Protein AF-A0A2E6Z174-F1 (afdb_monomer)

Structu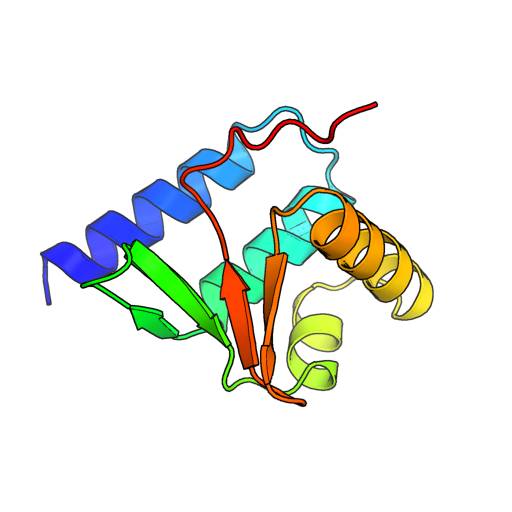re (mmCIF, N/CA/C/O backbone):
data_AF-A0A2E6Z174-F1
#
_entry.id   AF-A0A2E6Z174-F1
#
loop_
_atom_site.group_PDB
_atom_site.id
_atom_site.type_symbol
_atom_site.label_atom_id
_atom_site.label_alt_id
_atom_site.label_comp_id
_atom_site.label_asym_id
_atom_site.label_entity_id
_atom_site.label_seq_id
_atom_site.pdbx_PDB_ins_code
_atom_site.Cartn_x
_atom_site.Cartn_y
_atom_site.Cartn_z
_atom_site.occupancy
_atom_site.B_iso_or_equiv
_atom_site.auth_seq_id
_atom_site.auth_comp_id
_atom_site.auth_asym_id
_atom_site.auth_atom_id
_atom_site.pdbx_PDB_model_num
ATOM 1 N N . MET A 1 1 ? 21.031 0.050 -11.138 1.00 48.97 1 MET A N 1
ATOM 2 C CA . MET A 1 1 ? 20.663 1.031 -10.086 1.00 48.97 1 MET A CA 1
ATOM 3 C C . MET A 1 1 ? 20.058 2.332 -10.623 1.00 48.97 1 MET A C 1
ATOM 5 O O . MET A 1 1 ? 19.047 2.738 -10.071 1.00 48.97 1 MET A O 1
ATOM 9 N N . LYS A 1 2 ? 20.586 2.975 -11.686 1.00 51.62 2 LYS A N 1
ATOM 10 C CA . LYS A 1 2 ? 20.034 4.257 -12.199 1.00 51.62 2 LYS A CA 1
ATOM 11 C C . LYS A 1 2 ? 18.539 4.207 -12.581 1.00 51.62 2 LYS A C 1
ATOM 13 O O . LYS A 1 2 ? 17.826 5.163 -12.307 1.00 51.62 2 LYS A O 1
ATOM 18 N N . ASN A 1 3 ? 18.055 3.083 -13.117 1.00 60.47 3 ASN A N 1
ATOM 19 C CA . ASN A 1 3 ? 16.653 2.952 -13.545 1.00 60.47 3 ASN A CA 1
ATOM 20 C C . ASN A 1 3 ? 15.672 2.806 -12.369 1.00 60.47 3 ASN A C 1
ATOM 22 O O . ASN A 1 3 ? 14.595 3.380 -12.400 1.00 60.47 3 ASN A O 1
ATOM 26 N N . GLN A 1 4 ? 16.071 2.127 -11.289 1.00 61.28 4 GLN A N 1
ATOM 27 C CA . GLN A 1 4 ? 15.191 1.849 -10.147 1.00 61.28 4 GLN A CA 1
ATOM 28 C C . GLN A 1 4 ? 14.822 3.117 -9.362 1.00 61.28 4 GLN A C 1
ATOM 30 O O . GLN A 1 4 ? 13.673 3.297 -8.973 1.00 61.28 4 GLN A O 1
ATOM 35 N N . VAL A 1 5 ? 15.789 4.018 -9.152 1.00 62.94 5 VAL A N 1
ATOM 36 C CA . VAL A 1 5 ? 15.543 5.312 -8.489 1.00 62.94 5 VAL A CA 1
ATOM 37 C C . VAL A 1 5 ? 14.629 6.189 -9.349 1.00 62.94 5 VAL A C 1
ATOM 39 O O . VAL A 1 5 ? 13.719 6.838 -8.836 1.00 62.94 5 VAL A O 1
ATOM 42 N N . TRP A 1 6 ? 14.844 6.174 -10.666 1.00 62.25 6 TRP A N 1
ATOM 43 C CA . TRP A 1 6 ? 14.074 6.970 -11.615 1.00 62.25 6 TRP A CA 1
ATOM 44 C C . TRP A 1 6 ? 12.628 6.474 -11.757 1.00 62.25 6 TRP A C 1
ATOM 46 O O . TRP A 1 6 ? 11.706 7.289 -11.730 1.00 62.25 6 TRP A O 1
ATOM 56 N N . ASP A 1 7 ? 12.407 5.160 -11.833 1.00 67.00 7 ASP A N 1
ATOM 57 C CA . ASP A 1 7 ? 11.066 4.565 -11.889 1.00 67.00 7 ASP A CA 1
ATOM 58 C C . ASP A 1 7 ? 10.282 4.785 -10.583 1.00 67.00 7 ASP A C 1
ATOM 60 O O . ASP A 1 7 ? 9.116 5.187 -10.623 1.00 67.00 7 ASP A O 1
ATOM 64 N N . SER A 1 8 ? 10.931 4.632 -9.421 1.00 67.06 8 SER A N 1
ATOM 65 C CA . SER A 1 8 ? 10.305 4.942 -8.128 1.00 67.06 8 SER A CA 1
ATOM 66 C C . SER A 1 8 ? 9.894 6.412 -8.020 1.00 67.06 8 SER A C 1
ATOM 68 O O . SER A 1 8 ? 8.787 6.720 -7.575 1.00 67.06 8 SER A O 1
ATOM 70 N N . TYR A 1 9 ? 10.743 7.334 -8.487 1.00 73.06 9 TYR A N 1
ATOM 71 C CA . TYR A 1 9 ? 10.407 8.757 -8.548 1.00 73.06 9 TYR A CA 1
ATOM 72 C C . TYR A 1 9 ? 9.189 9.023 -9.445 1.00 73.06 9 TYR A C 1
ATOM 74 O O . TYR A 1 9 ? 8.305 9.787 -9.062 1.00 73.06 9 TYR A O 1
ATOM 82 N N . HIS A 1 10 ? 9.096 8.374 -10.611 1.00 74.88 10 HIS A N 1
ATOM 83 C CA . HIS A 1 10 ? 7.957 8.541 -11.521 1.00 74.88 10 HIS A CA 1
ATOM 84 C C . HIS A 1 10 ? 6.641 8.062 -10.911 1.00 74.88 10 HIS A C 1
ATOM 86 O O . HIS A 1 10 ? 5.614 8.720 -11.081 1.00 74.88 10 HIS A O 1
ATOM 92 N N . ASN A 1 11 ? 6.664 6.953 -10.179 1.00 75.69 11 ASN A N 1
ATOM 93 C CA . ASN A 1 11 ? 5.476 6.422 -9.521 1.00 75.69 11 ASN A CA 1
ATOM 94 C C . ASN A 1 11 ? 5.014 7.305 -8.356 1.00 75.69 11 ASN A C 1
ATOM 96 O O . ASN A 1 11 ? 3.831 7.635 -8.275 1.00 75.69 11 ASN A O 1
ATOM 100 N N . ILE A 1 12 ? 5.938 7.790 -7.519 1.00 80.25 12 ILE A N 1
ATOM 101 C CA . ILE A 1 12 ? 5.613 8.773 -6.471 1.00 80.25 12 ILE A CA 1
ATOM 102 C C . ILE A 1 12 ? 5.070 10.061 -7.097 1.00 80.25 12 ILE A C 1
ATOM 104 O O . ILE A 1 12 ? 4.049 10.585 -6.656 1.00 80.25 12 ILE A O 1
ATOM 108 N N . LYS A 1 13 ? 5.696 10.541 -8.177 1.00 83.56 13 LYS A N 1
ATOM 109 C CA . LYS A 1 13 ? 5.235 11.712 -8.926 1.00 83.56 13 LYS A CA 1
ATOM 110 C C . LYS A 1 13 ? 3.796 11.522 -9.422 1.00 83.56 13 LYS A C 1
ATOM 112 O O . LYS A 1 13 ? 2.964 12.398 -9.204 1.00 83.56 13 LYS A O 1
ATOM 117 N N . LYS A 1 14 ? 3.473 10.371 -10.022 1.00 83.25 14 LYS A N 1
ATOM 118 C CA . LYS A 1 14 ? 2.102 10.033 -10.448 1.00 83.25 14 LYS A CA 1
ATOM 119 C C . LYS A 1 14 ? 1.103 10.070 -9.291 1.00 83.25 14 LYS A C 1
ATOM 121 O O . LYS A 1 14 ? 0.010 10.593 -9.473 1.00 83.25 14 LYS A O 1
ATOM 126 N N . ILE A 1 15 ? 1.472 9.566 -8.111 1.00 85.56 15 ILE A N 1
ATOM 127 C CA . ILE A 1 15 ? 0.611 9.635 -6.921 1.00 85.56 15 ILE A CA 1
ATOM 128 C C . ILE A 1 15 ? 0.358 11.095 -6.534 1.00 85.56 15 ILE A C 1
ATOM 130 O O . ILE A 1 15 ? -0.793 11.489 -6.356 1.00 85.56 15 ILE A O 1
ATOM 134 N N . VAL A 1 16 ? 1.409 11.914 -6.444 1.00 84.81 16 VAL A N 1
ATOM 135 C CA . VAL A 1 16 ? 1.307 13.326 -6.036 1.00 84.81 16 VAL A CA 1
ATOM 136 C C . VAL A 1 16 ? 0.392 14.122 -6.973 1.00 84.81 16 VAL A C 1
ATOM 138 O O . VAL A 1 16 ? -0.460 14.872 -6.491 1.00 84.81 16 VAL A O 1
ATOM 141 N N . TYR A 1 17 ? 0.519 13.915 -8.287 1.00 85.19 17 TYR A N 1
ATOM 142 C CA . TYR A 1 17 ? -0.277 14.606 -9.309 1.00 85.19 17 TYR A CA 1
ATOM 143 C C . TYR A 1 17 ? -1.624 13.942 -9.639 1.00 85.19 17 TYR A C 1
ATOM 145 O O . TYR A 1 17 ? -2.326 14.431 -10.516 1.00 85.19 17 TYR A O 1
ATOM 153 N N . SER A 1 18 ? -1.996 12.848 -8.972 1.00 85.44 18 SER A N 1
ATOM 154 C CA . SER A 1 18 ? -3.317 12.233 -9.155 1.00 85.44 18 SER A CA 1
ATOM 155 C C . SER A 1 18 ? -4.438 13.073 -8.530 1.00 85.44 18 SER A C 1
ATOM 157 O O . SER A 1 18 ? -4.194 13.879 -7.626 1.00 85.44 18 SER A O 1
ATOM 159 N N . ASP A 1 19 ? -5.679 12.817 -8.948 1.00 87.69 19 ASP A N 1
ATOM 160 C CA . ASP A 1 19 ? -6.892 13.441 -8.391 1.00 87.69 19 ASP A CA 1
ATOM 161 C C . ASP A 1 19 ? -7.319 12.849 -7.035 1.00 87.69 19 ASP A C 1
ATOM 163 O O . ASP A 1 19 ? -8.349 13.224 -6.475 1.00 87.69 19 ASP A O 1
ATOM 167 N N . LEU A 1 20 ? -6.525 11.924 -6.490 1.00 88.56 20 LEU A N 1
ATOM 168 C CA . LEU A 1 20 ? -6.747 11.344 -5.172 1.00 88.56 20 LEU A CA 1
ATOM 169 C C . LEU A 1 20 ? -6.724 12.421 -4.084 1.00 88.56 20 LEU A C 1
ATOM 171 O O . LEU A 1 20 ? -5.953 13.389 -4.131 1.00 88.56 20 LEU A O 1
ATOM 175 N N . ASN A 1 21 ? -7.527 12.219 -3.046 1.00 92.25 21 ASN A N 1
ATOM 176 C CA . ASN A 1 21 ? -7.491 13.090 -1.882 1.00 92.25 21 ASN A CA 1
ATOM 177 C C . ASN A 1 21 ? -6.191 12.892 -1.076 1.00 92.25 21 ASN A C 1
ATOM 179 O O . ASN A 1 21 ? -5.439 11.933 -1.261 1.00 92.25 21 ASN A O 1
ATOM 183 N N . SER A 1 22 ? -5.912 13.799 -0.138 1.00 93.06 22 SER A N 1
ATOM 184 C CA . SER A 1 22 ? -4.657 13.764 0.625 1.00 93.06 22 SER A CA 1
ATOM 185 C C . SER A 1 22 ? -4.459 12.467 1.419 1.00 93.06 22 SER A C 1
ATOM 187 O O . SER A 1 22 ? -3.335 11.997 1.540 1.00 93.06 22 SER A O 1
ATOM 189 N N . SER A 1 23 ? -5.529 11.863 1.948 1.00 94.38 23 SER A N 1
ATOM 190 C CA . SER A 1 23 ? -5.420 10.623 2.737 1.00 94.38 23 SER A CA 1
ATOM 191 C C . SER A 1 23 ? -5.155 9.409 1.848 1.00 94.38 23 SER A C 1
ATOM 193 O O . SER A 1 23 ? -4.319 8.573 2.169 1.00 94.38 23 SER A O 1
ATOM 195 N N . GLU A 1 24 ? -5.814 9.353 0.696 1.00 92.50 24 GLU A N 1
ATOM 196 C CA . GLU A 1 24 ? -5.554 8.371 -0.357 1.00 92.50 24 GLU A CA 1
ATOM 197 C C . GLU A 1 24 ? -4.090 8.405 -0.807 1.00 92.50 24 GLU A C 1
ATOM 199 O O . GLU A 1 24 ? -3.411 7.376 -0.804 1.00 92.50 24 GLU A O 1
ATOM 204 N N . LYS A 1 25 ? -3.563 9.602 -1.088 1.00 91.81 25 LYS A N 1
ATOM 205 C CA . LYS A 1 25 ? -2.152 9.794 -1.446 1.00 91.81 25 LYS A CA 1
ATOM 206 C C . LYS A 1 25 ? -1.203 9.292 -0.357 1.00 91.81 25 LYS A C 1
ATOM 208 O O . LYS A 1 25 ? -0.215 8.645 -0.690 1.00 91.81 25 LYS A O 1
ATOM 213 N N . LEU A 1 26 ? -1.496 9.538 0.922 1.00 91.81 26 LEU A N 1
ATOM 214 C CA . LEU A 1 26 ? -0.656 9.083 2.040 1.00 91.81 26 LEU A CA 1
ATOM 215 C C . LEU A 1 26 ? -0.567 7.555 2.137 1.00 91.81 26 LEU A C 1
ATOM 217 O O . LEU A 1 26 ? 0.525 7.026 2.353 1.00 91.81 26 LEU A O 1
ATOM 221 N N . VAL A 1 27 ? -1.673 6.836 1.916 1.00 91.81 27 VAL A N 1
ATOM 222 C CA . VAL A 1 27 ? -1.653 5.364 1.853 1.00 91.81 27 VAL A CA 1
ATOM 223 C C . VAL A 1 27 ? -0.753 4.895 0.711 1.00 91.81 27 VAL A C 1
ATOM 225 O O . VAL A 1 27 ? 0.135 4.067 0.928 1.00 91.81 27 VAL A O 1
ATOM 228 N N . LEU A 1 28 ? -0.924 5.461 -0.491 1.00 88.38 28 LEU A N 1
ATOM 229 C CA . LEU A 1 28 ? -0.131 5.041 -1.645 1.00 88.38 28 LEU A CA 1
ATOM 230 C C . LEU A 1 28 ? 1.364 5.394 -1.499 1.00 88.38 28 LEU A C 1
ATOM 232 O O . LEU A 1 28 ? 2.223 4.596 -1.873 1.00 88.38 28 LEU A O 1
ATOM 236 N N . ILE A 1 29 ? 1.693 6.559 -0.929 1.00 87.50 29 ILE A N 1
ATOM 237 C CA . ILE A 1 29 ? 3.077 6.982 -0.658 1.00 87.50 29 ILE A CA 1
ATOM 238 C C . ILE A 1 29 ? 3.727 6.070 0.384 1.00 87.50 29 ILE A C 1
ATOM 240 O O . ILE A 1 29 ? 4.874 5.665 0.193 1.00 87.50 29 ILE A O 1
ATOM 244 N N . SER A 1 30 ? 3.012 5.709 1.456 1.00 89.06 30 SER A N 1
ATOM 245 C CA . SER A 1 30 ? 3.520 4.763 2.457 1.00 89.06 30 SER A CA 1
ATOM 246 C C . SER A 1 30 ? 3.906 3.435 1.804 1.00 89.06 30 SER A C 1
ATOM 248 O O . SER A 1 30 ? 4.993 2.913 2.044 1.00 89.06 30 SER A O 1
ATOM 250 N N . ILE A 1 31 ? 3.084 2.932 0.884 1.00 86.56 31 ILE A N 1
ATOM 251 C CA . ILE A 1 31 ? 3.390 1.710 0.135 1.00 86.56 31 ILE A CA 1
ATOM 252 C C . ILE A 1 31 ? 4.605 1.919 -0.778 1.00 86.56 31 ILE A C 1
ATOM 254 O O . ILE A 1 31 ? 5.576 1.175 -0.670 1.00 86.56 31 ILE A O 1
ATOM 258 N N . ALA A 1 32 ? 4.604 2.959 -1.614 1.00 82.69 32 ALA A N 1
ATOM 259 C CA . ALA A 1 32 ? 5.671 3.229 -2.583 1.00 82.69 32 ALA A CA 1
ATOM 260 C C . ALA A 1 32 ? 7.056 3.466 -1.952 1.00 82.69 32 ALA A C 1
ATOM 262 O O . ALA A 1 32 ? 8.079 3.183 -2.569 1.00 82.69 32 ALA A O 1
ATOM 263 N N . THR A 1 33 ? 7.099 3.995 -0.728 1.00 83.12 33 THR A N 1
ATOM 264 C CA . THR A 1 33 ? 8.352 4.302 -0.016 1.00 83.12 33 THR A CA 1
ATOM 265 C C . THR A 1 33 ? 8.859 3.154 0.852 1.00 83.12 33 THR A C 1
ATOM 267 O O . THR A 1 33 ? 10.042 3.131 1.179 1.00 83.12 33 THR A O 1
ATOM 270 N N . ASN A 1 34 ? 7.996 2.200 1.216 1.00 84.75 34 ASN A N 1
ATOM 271 C CA . ASN A 1 34 ? 8.339 1.107 2.132 1.00 84.75 34 ASN A CA 1
ATOM 272 C C . ASN A 1 34 ? 8.284 -0.282 1.486 1.00 84.75 34 ASN A C 1
ATOM 274 O O . ASN A 1 34 ? 8.508 -1.272 2.176 1.00 84.75 34 ASN A O 1
ATOM 278 N N . CYS A 1 35 ? 7.954 -0.383 0.200 1.00 83.94 35 CYS A N 1
ATOM 279 C CA . CYS A 1 35 ? 7.868 -1.650 -0.524 1.00 83.94 35 CYS A CA 1
ATOM 280 C C . CYS A 1 35 ? 8.950 -1.747 -1.602 1.00 83.94 35 CYS A C 1
ATOM 282 O O . CYS A 1 35 ? 9.457 -0.739 -2.096 1.00 83.94 35 CYS A O 1
ATOM 284 N N . GLU A 1 36 ? 9.300 -2.973 -1.985 1.00 84.56 36 GLU A N 1
ATOM 285 C CA . GLU A 1 36 ? 10.309 -3.208 -3.014 1.00 84.56 36 GLU A CA 1
ATOM 286 C C . GLU A 1 36 ? 9.729 -2.890 -4.390 1.00 84.56 36 GLU A C 1
ATOM 288 O O . GLU A 1 36 ? 8.654 -3.365 -4.747 1.00 84.56 36 GLU A O 1
ATOM 293 N N . PHE A 1 37 ? 10.437 -2.090 -5.184 1.00 80.38 37 PHE A N 1
ATOM 294 C CA . PHE A 1 37 ? 10.062 -1.873 -6.577 1.00 80.38 37 PHE A CA 1
ATOM 295 C C . PHE A 1 37 ? 10.550 -3.039 -7.440 1.00 80.38 37 PHE A C 1
ATOM 297 O O . PHE A 1 37 ? 11.763 -3.218 -7.602 1.00 80.38 37 PHE A O 1
ATOM 304 N N . ASP A 1 38 ? 9.622 -3.801 -8.019 1.00 80.25 38 ASP A N 1
ATOM 305 C CA . ASP A 1 38 ? 9.947 -4.848 -8.980 1.00 80.25 38 ASP A CA 1
ATOM 306 C C . ASP A 1 38 ? 10.049 -4.274 -10.393 1.00 80.25 38 ASP A C 1
ATOM 308 O O . ASP A 1 38 ? 9.074 -3.857 -11.013 1.00 80.25 38 ASP A O 1
ATOM 312 N N . THR A 1 39 ? 11.263 -4.305 -10.935 1.00 73.50 39 THR A N 1
ATOM 313 C CA . THR A 1 39 ? 11.562 -3.786 -12.276 1.00 73.50 39 THR A CA 1
ATOM 314 C C . THR A 1 39 ? 10.897 -4.565 -13.414 1.00 73.50 39 THR A C 1
ATOM 316 O O . THR A 1 39 ? 10.747 -4.002 -14.497 1.00 73.50 39 THR A O 1
ATOM 319 N N . LYS A 1 40 ? 10.498 -5.831 -13.204 1.00 78.31 40 LYS A N 1
ATOM 320 C CA . LYS A 1 40 ? 9.861 -6.648 -14.252 1.00 78.31 40 LYS A CA 1
ATOM 321 C C . LYS A 1 40 ? 8.394 -6.278 -14.441 1.00 78.31 40 LYS A C 1
ATOM 323 O O . LYS A 1 40 ? 7.978 -6.008 -15.562 1.00 78.31 40 LYS A O 1
ATOM 328 N N . SER A 1 41 ? 7.629 -6.251 -13.351 1.00 75.44 41 SER A N 1
ATOM 329 C CA . SER A 1 41 ? 6.218 -5.842 -13.360 1.00 75.44 41 SER A CA 1
ATOM 330 C C . SER A 1 41 ? 6.025 -4.323 -13.346 1.00 75.44 41 SER A C 1
ATOM 332 O O . SER A 1 41 ? 4.936 -3.849 -13.648 1.00 75.44 41 SER A O 1
ATOM 334 N N . ARG A 1 42 ? 7.074 -3.557 -13.009 1.00 74.31 42 ARG A N 1
ATOM 335 C CA . ARG A 1 42 ? 7.031 -2.107 -12.737 1.00 74.31 42 ARG A CA 1
ATOM 336 C C . ARG A 1 42 ? 6.051 -1.726 -11.622 1.00 74.31 42 ARG A C 1
ATOM 338 O O . ARG A 1 42 ? 5.557 -0.597 -11.589 1.00 74.31 42 ARG A O 1
ATOM 345 N N . ASN A 1 43 ? 5.833 -2.644 -10.686 1.00 77.00 43 ASN A N 1
ATOM 346 C CA . ASN A 1 43 ? 4.935 -2.489 -9.549 1.00 77.00 43 ASN A CA 1
ATOM 347 C C . ASN A 1 43 ? 5.720 -2.501 -8.229 1.00 77.00 43 ASN A C 1
ATOM 349 O O . ASN A 1 43 ? 6.858 -2.974 -8.164 1.00 77.00 43 ASN A O 1
ATOM 353 N N . TYR A 1 44 ? 5.118 -1.980 -7.156 1.00 78.50 44 TYR A N 1
ATOM 354 C CA . TYR A 1 44 ? 5.657 -2.197 -5.810 1.00 78.50 44 TYR A CA 1
ATOM 355 C C . TYR A 1 44 ? 5.146 -3.519 -5.262 1.00 78.50 44 TYR A C 1
ATOM 357 O O . TYR A 1 44 ? 3.941 -3.757 -5.273 1.00 78.50 44 TYR A O 1
ATOM 365 N N . ILE A 1 45 ? 6.055 -4.337 -4.745 1.00 79.81 45 ILE A N 1
ATOM 366 C CA . ILE A 1 45 ? 5.761 -5.585 -4.055 1.00 79.81 45 ILE A CA 1
ATOM 367 C C . ILE A 1 45 ? 6.021 -5.368 -2.569 1.00 79.81 45 ILE A C 1
ATOM 369 O O . ILE A 1 45 ? 7.141 -5.105 -2.126 1.00 79.81 45 ILE A O 1
ATOM 373 N N . SER A 1 46 ? 4.961 -5.467 -1.778 1.00 78.19 46 SER A N 1
ATOM 374 C CA . SER A 1 46 ? 5.051 -5.341 -0.334 1.00 78.19 46 SER A CA 1
ATOM 375 C C . SER A 1 46 ? 5.471 -6.666 0.291 1.00 78.19 46 SER A C 1
ATOM 377 O O . SER A 1 46 ? 4.724 -7.642 0.255 1.00 78.19 46 SER A O 1
ATOM 379 N N . GLN A 1 47 ? 6.666 -6.693 0.880 1.00 78.94 47 GLN A N 1
ATOM 380 C CA . GLN A 1 47 ? 7.033 -7.658 1.928 1.00 78.94 47 GLN A CA 1
ATOM 381 C C . GLN A 1 47 ? 6.909 -7.037 3.331 1.00 78.94 47 GLN A C 1
ATOM 383 O O . GLN A 1 47 ? 7.136 -7.696 4.346 1.00 78.94 47 GLN A O 1
ATOM 388 N N . THR A 1 48 ? 6.554 -5.753 3.384 1.00 83.88 48 THR A N 1
ATOM 389 C CA . THR A 1 48 ? 6.505 -4.946 4.599 1.00 83.88 48 THR A CA 1
ATOM 390 C C . THR A 1 48 ? 5.213 -5.230 5.363 1.00 83.88 48 THR A C 1
ATOM 392 O O . THR A 1 48 ? 4.134 -5.209 4.768 1.00 83.88 48 THR A O 1
ATOM 395 N N . PRO A 1 49 ? 5.274 -5.474 6.685 1.00 87.31 49 PRO A N 1
ATOM 396 C CA . PRO A 1 49 ? 4.075 -5.692 7.483 1.00 87.31 49 PRO A CA 1
ATOM 397 C C . PRO A 1 49 ? 3.094 -4.518 7.384 1.00 87.31 49 PRO A C 1
ATOM 399 O O . PRO A 1 49 ? 3.501 -3.359 7.485 1.00 87.31 49 PRO A O 1
ATOM 402 N N . LEU A 1 50 ? 1.793 -4.816 7.283 1.00 86.94 50 LEU A N 1
ATOM 403 C CA . LEU A 1 50 ? 0.731 -3.804 7.195 1.00 86.94 50 LEU A CA 1
ATOM 404 C C . LEU A 1 50 ? 0.800 -2.782 8.342 1.00 86.94 50 LEU A C 1
ATOM 406 O O . LEU A 1 50 ? 0.651 -1.589 8.111 1.00 86.94 50 LEU A O 1
ATOM 410 N N . SER A 1 51 ? 1.132 -3.226 9.557 1.00 89.25 51 SER A N 1
ATOM 411 C CA . SER A 1 51 ? 1.312 -2.350 10.724 1.00 89.25 51 SER A CA 1
ATOM 412 C C . SER A 1 51 ? 2.407 -1.295 10.533 1.00 89.25 51 SER A C 1
ATOM 414 O O . SER A 1 51 ? 2.283 -0.174 11.022 1.00 89.25 51 SER A O 1
ATOM 416 N N . THR A 1 52 ? 3.470 -1.617 9.790 1.00 89.62 52 THR A N 1
ATOM 417 C CA . THR A 1 52 ? 4.531 -0.655 9.457 1.00 89.62 52 THR A CA 1
ATOM 418 C C . THR A 1 52 ? 4.049 0.349 8.416 1.00 89.62 52 THR A C 1
ATOM 420 O O . THR A 1 52 ? 4.328 1.538 8.549 1.00 89.62 52 THR A O 1
ATOM 423 N N . LEU A 1 53 ? 3.270 -0.099 7.428 1.00 89.06 53 LEU A N 1
ATOM 424 C CA . LEU A 1 53 ? 2.667 0.786 6.429 1.00 89.06 53 LEU A CA 1
ATOM 425 C C . LEU A 1 53 ? 1.672 1.765 7.066 1.00 89.06 53 LEU A C 1
ATOM 427 O O . LEU A 1 53 ? 1.703 2.955 6.749 1.00 89.06 53 LEU A O 1
ATOM 431 N N . ILE A 1 54 ? 0.848 1.290 8.006 1.00 90.75 54 ILE A N 1
ATOM 432 C CA . ILE A 1 54 ? -0.074 2.127 8.784 1.00 90.75 54 ILE A CA 1
ATOM 433 C C . ILE A 1 54 ? 0.723 3.188 9.547 1.00 90.75 54 ILE A C 1
ATOM 435 O O . ILE A 1 54 ? 0.499 4.381 9.346 1.00 90.75 54 ILE A O 1
ATOM 439 N N . ARG A 1 55 ? 1.723 2.773 10.338 1.00 90.19 55 ARG A N 1
ATOM 440 C CA . ARG A 1 55 ? 2.557 3.691 11.129 1.00 90.19 55 ARG A CA 1
ATOM 441 C C . ARG A 1 55 ? 3.233 4.760 10.268 1.00 90.19 55 ARG A C 1
ATOM 443 O O . ARG A 1 55 ? 3.249 5.929 10.642 1.00 90.19 55 ARG A O 1
ATOM 450 N N . ASN A 1 56 ? 3.769 4.372 9.112 1.00 89.44 56 ASN A N 1
ATOM 451 C CA . ASN A 1 56 ? 4.513 5.278 8.237 1.00 89.44 56 ASN A CA 1
ATOM 452 C C . ASN A 1 56 ? 3.605 6.184 7.387 1.00 89.44 56 ASN A C 1
ATOM 454 O O . ASN A 1 56 ? 4.081 7.169 6.832 1.00 89.44 56 ASN A O 1
ATOM 458 N N . SER A 1 57 ? 2.304 5.889 7.302 1.00 89.56 57 SER A N 1
ATOM 459 C CA . SER A 1 57 ? 1.335 6.730 6.586 1.00 89.56 57 SER A CA 1
ATOM 460 C C . SER A 1 57 ? 0.914 7.989 7.343 1.00 89.56 57 SER A C 1
ATOM 462 O O . SER A 1 57 ? 0.272 8.843 6.741 1.00 89.56 57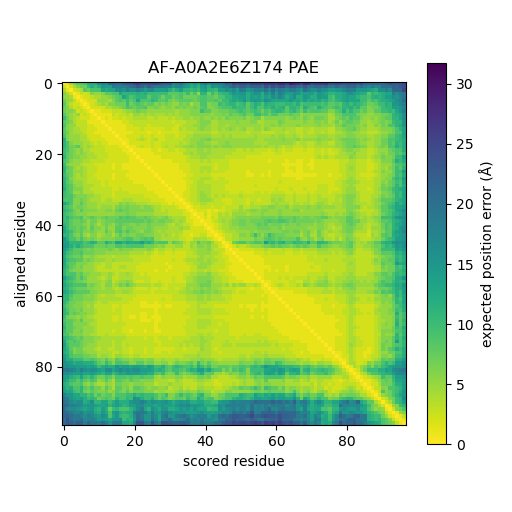 SER A O 1
ATOM 464 N N . THR A 1 58 ? 1.214 8.057 8.650 1.00 89.88 58 THR A N 1
ATOM 465 C CA . THR A 1 58 ? 0.735 9.071 9.614 1.00 89.88 58 THR A CA 1
ATOM 466 C C . THR A 1 58 ? -0.791 9.183 9.749 1.00 89.88 58 THR A C 1
ATOM 468 O O . THR A 1 58 ? -1.287 10.054 10.465 1.00 89.88 58 THR A O 1
ATOM 471 N N . LEU A 1 59 ? -1.548 8.282 9.114 1.00 92.56 59 LEU A N 1
ATOM 472 C CA . LEU A 1 59 ? -2.993 8.168 9.265 1.00 92.56 59 LEU A CA 1
ATOM 473 C C . LEU A 1 59 ? -3.356 7.335 10.494 1.00 92.56 59 LEU A C 1
ATOM 475 O O . LEU A 1 59 ? -2.645 6.411 10.884 1.00 92.56 59 LEU A O 1
ATOM 479 N N . ASP A 1 60 ? -4.530 7.630 11.048 1.00 94.50 60 ASP A N 1
ATOM 480 C CA . ASP A 1 60 ? -5.214 6.724 11.965 1.00 94.50 60 ASP A CA 1
ATOM 481 C C . ASP A 1 60 ? -5.444 5.354 11.299 1.00 94.50 60 ASP A C 1
ATOM 483 O O . ASP A 1 60 ? -5.805 5.278 10.120 1.00 94.50 60 ASP A O 1
ATOM 487 N N . GLU A 1 61 ? -5.263 4.275 12.062 1.00 95.00 61 GLU A N 1
ATOM 488 C CA . GLU A 1 61 ? -5.366 2.897 11.572 1.00 95.00 61 GLU A CA 1
ATOM 489 C C . GLU A 1 61 ? -6.727 2.590 10.937 1.00 95.00 61 GLU A C 1
ATOM 491 O O . GLU A 1 61 ? -6.789 1.986 9.863 1.00 95.00 61 GLU A O 1
ATOM 496 N N . LYS A 1 62 ? -7.829 3.042 11.544 1.00 95.25 62 LYS A N 1
ATOM 497 C CA . LYS A 1 62 ? -9.175 2.817 11.003 1.00 95.25 62 LYS A CA 1
ATOM 498 C C . LYS A 1 62 ? -9.321 3.507 9.654 1.00 95.25 62 LYS A C 1
ATOM 500 O O . LYS A 1 62 ? -9.843 2.916 8.709 1.00 95.25 62 LYS A O 1
ATOM 505 N N . LYS A 1 63 ? -8.838 4.746 9.550 1.00 95.19 63 LYS A N 1
ATOM 506 C CA . LYS A 1 63 ? -8.885 5.516 8.302 1.00 95.19 63 LYS A CA 1
ATOM 507 C C . LYS A 1 63 ? -8.000 4.896 7.221 1.00 95.19 63 LYS A C 1
ATOM 509 O O . LYS A 1 63 ? -8.440 4.796 6.077 1.00 95.19 63 LYS A O 1
ATOM 514 N N . PHE A 1 64 ? -6.795 4.452 7.581 1.00 95.19 64 PHE A N 1
ATOM 515 C CA . PHE A 1 64 ? -5.901 3.738 6.674 1.00 95.19 64 PHE A CA 1
ATOM 516 C C . PHE A 1 64 ? -6.580 2.487 6.121 1.00 95.19 64 PHE A C 1
ATOM 518 O O . PHE A 1 64 ? -6.652 2.324 4.909 1.00 95.19 64 PHE A O 1
ATOM 525 N N . ASN A 1 65 ? -7.125 1.638 6.997 1.00 93.81 65 ASN A N 1
ATOM 526 C CA . ASN A 1 65 ? -7.725 0.365 6.606 1.00 93.81 65 ASN A CA 1
ATOM 527 C C . ASN A 1 65 ? -8.937 0.548 5.680 1.00 93.81 65 ASN A C 1
ATOM 529 O O . ASN A 1 65 ? -9.073 -0.198 4.716 1.00 93.81 65 ASN A O 1
ATOM 533 N N . ILE A 1 66 ? -9.780 1.563 5.913 1.00 95.38 66 ILE A N 1
ATOM 534 C CA . ILE A 1 66 ? -10.898 1.889 5.008 1.00 95.38 66 ILE A CA 1
ATOM 535 C C . ILE A 1 66 ? -10.377 2.220 3.604 1.00 95.38 66 ILE A C 1
ATOM 537 O O . ILE A 1 66 ? -10.822 1.635 2.621 1.00 95.38 66 ILE A O 1
ATOM 541 N N . ILE A 1 67 ? -9.410 3.134 3.506 1.00 94.50 67 ILE A N 1
ATOM 542 C CA . ILE A 1 67 ? -8.847 3.567 2.219 1.00 94.50 67 ILE A CA 1
ATOM 543 C C . ILE A 1 67 ? -8.119 2.410 1.525 1.00 94.50 67 ILE A C 1
ATOM 545 O O . ILE A 1 67 ? -8.270 2.206 0.325 1.00 94.50 67 ILE A O 1
ATOM 549 N N . PHE A 1 68 ? -7.345 1.640 2.285 1.00 92.25 68 PHE A N 1
ATOM 550 C CA . PHE A 1 68 ? -6.598 0.494 1.788 1.00 92.25 68 PHE A CA 1
ATOM 551 C C . PHE A 1 68 ? -7.526 -0.568 1.188 1.00 92.25 68 PHE A C 1
ATOM 553 O O . PHE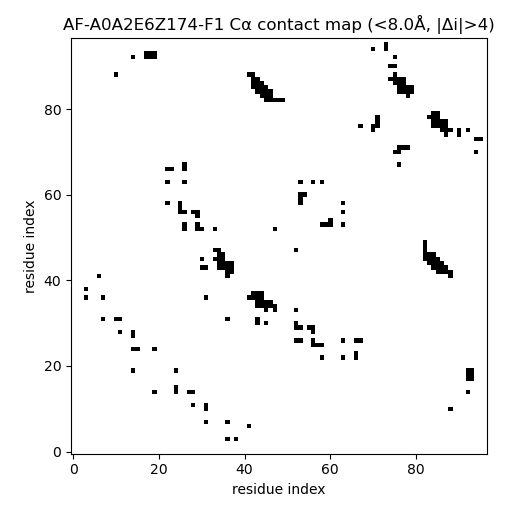 A 1 68 ? -7.269 -1.041 0.084 1.00 92.25 68 PHE A O 1
ATOM 560 N N . ASN A 1 69 ? -8.636 -0.885 1.861 1.00 92.19 69 ASN A N 1
ATOM 561 C CA . ASN A 1 69 ? -9.637 -1.811 1.332 1.00 92.19 69 ASN A CA 1
ATOM 562 C C . ASN A 1 69 ? -10.317 -1.256 0.072 1.00 92.19 69 ASN A C 1
ATOM 564 O O . ASN A 1 69 ? -10.412 -1.973 -0.917 1.00 92.19 69 ASN A O 1
ATOM 568 N N . ASN A 1 70 ? -10.660 0.037 0.033 1.00 92.44 70 ASN A N 1
ATOM 569 C CA . ASN A 1 70 ? -11.195 0.664 -1.184 1.00 92.44 70 ASN A CA 1
ATOM 570 C C . ASN A 1 70 ? -10.205 0.581 -2.366 1.00 92.44 70 ASN A C 1
ATOM 572 O O . ASN A 1 70 ? -10.599 0.443 -3.527 1.00 92.44 70 ASN A O 1
ATOM 576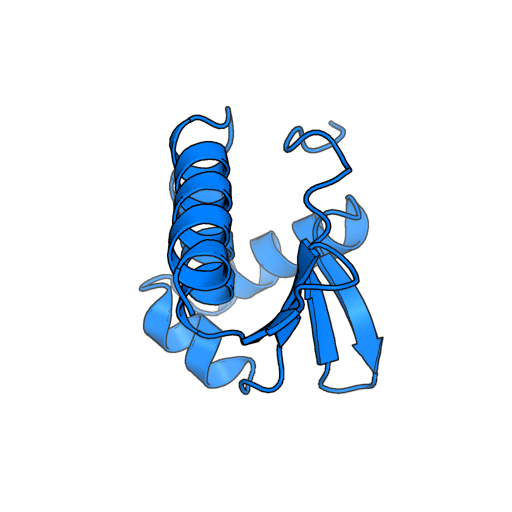 N N . PHE A 1 71 ? -8.899 0.661 -2.098 1.00 90.62 71 PHE A N 1
ATOM 577 C CA . PHE A 1 71 ? -7.870 0.473 -3.121 1.00 90.62 71 PHE A CA 1
ATOM 578 C C . PHE A 1 71 ? -7.723 -0.969 -3.593 1.00 90.62 71 PHE A C 1
ATOM 580 O O . PHE A 1 71 ? -7.382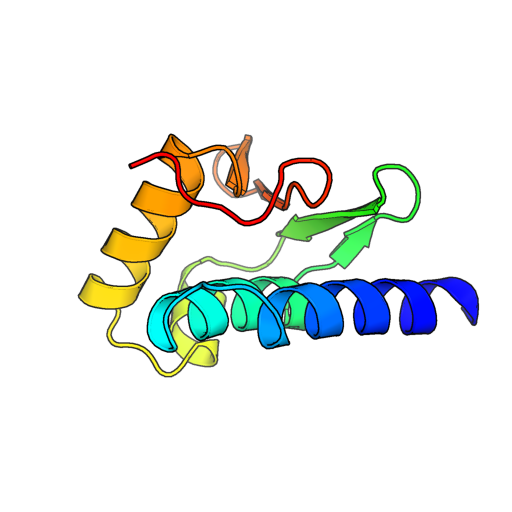 -1.181 -4.758 1.00 90.62 71 PHE A O 1
ATOM 587 N N . ILE A 1 72 ? -8.005 -1.944 -2.730 1.00 89.56 72 ILE A N 1
ATOM 588 C CA . ILE A 1 72 ? -8.122 -3.344 -3.138 1.00 89.56 72 ILE A CA 1
ATOM 589 C C . ILE A 1 72 ? -9.338 -3.517 -4.049 1.00 89.56 72 ILE A C 1
ATOM 591 O O . ILE A 1 72 ? -9.197 -4.017 -5.163 1.00 89.56 72 ILE A O 1
ATOM 595 N N . ASP A 1 73 ? -10.501 -3.024 -3.624 1.00 89.00 73 ASP A N 1
ATOM 596 C CA . ASP A 1 73 ? -11.756 -3.163 -4.370 1.00 89.00 73 ASP A CA 1
ATOM 597 C C . ASP A 1 73 ? -11.704 -2.466 -5.741 1.00 89.00 73 ASP A C 1
ATOM 599 O O . ASP A 1 73 ? -12.255 -2.956 -6.726 1.00 89.00 73 ASP A O 1
ATOM 603 N N . SER A 1 74 ? -10.985 -1.343 -5.837 1.00 85.19 74 SER A N 1
ATOM 604 C CA . SER A 1 74 ? -10.764 -0.627 -7.104 1.00 85.19 74 SER A CA 1
ATOM 605 C C . SER A 1 74 ? -9.652 -1.218 -7.980 1.00 85.19 74 SER A C 1
ATOM 607 O O . SER A 1 74 ? -9.487 -0.786 -9.122 1.00 85.19 74 SER A O 1
ATOM 609 N N . GLY A 1 75 ? -8.897 -2.204 -7.484 1.00 85.50 75 GLY A N 1
ATOM 610 C CA . GLY A 1 75 ? -7.821 -2.870 -8.224 1.00 85.50 75 GLY A CA 1
ATOM 611 C C . GLY A 1 75 ? -6.511 -2.079 -8.321 1.00 85.50 75 GLY A C 1
ATOM 612 O O . GLY A 1 75 ? -5.618 -2.474 -9.074 1.00 85.50 75 GLY A O 1
ATOM 613 N N . ILE A 1 76 ? -6.380 -0.986 -7.560 1.00 86.62 76 ILE A N 1
ATOM 614 C CA . ILE A 1 76 ? -5.124 -0.232 -7.409 1.00 86.62 76 ILE A CA 1
ATOM 615 C C . ILE A 1 76 ? -4.117 -1.063 -6.599 1.00 86.62 76 ILE A C 1
ATOM 617 O O . ILE A 1 76 ? -2.926 -1.088 -6.916 1.00 86.62 76 ILE A O 1
ATOM 621 N N . ILE A 1 77 ? -4.600 -1.782 -5.580 1.00 87.56 77 ILE A N 1
ATOM 622 C CA . ILE A 1 77 ? -3.824 -2.744 -4.794 1.00 87.56 77 ILE A CA 1
ATOM 623 C C . ILE A 1 77 ? -4.303 -4.150 -5.133 1.00 87.56 77 ILE A C 1
ATOM 625 O O . ILE A 1 77 ? -5.471 -4.481 -4.975 1.00 87.56 77 ILE A O 1
ATOM 629 N N . LEU A 1 78 ? -3.384 -5.005 -5.560 1.00 86.81 78 LEU A N 1
ATOM 630 C CA . LEU A 1 78 ? -3.647 -6.403 -5.862 1.00 86.81 78 LEU A CA 1
ATOM 631 C C . LEU A 1 78 ? -3.089 -7.268 -4.723 1.00 86.81 78 LEU A C 1
ATOM 633 O O . LEU A 1 78 ? -1.867 -7.415 -4.610 1.00 86.81 78 LEU A O 1
ATOM 637 N N . PRO A 1 79 ? -3.935 -7.847 -3.853 1.00 83.31 79 PRO A N 1
ATOM 638 C CA . PRO A 1 79 ? -3.473 -8.831 -2.885 1.00 83.31 79 PRO A CA 1
ATOM 639 C C . PRO A 1 79 ? -3.007 -10.086 -3.635 1.00 83.31 79 PRO A C 1
ATOM 641 O O . PRO A 1 79 ? -3.746 -10.651 -4.439 1.00 83.31 79 PRO A O 1
ATOM 644 N N . ARG A 1 80 ? -1.761 -10.509 -3.404 1.00 81.88 80 ARG A N 1
ATOM 645 C CA . ARG A 1 80 ? -1.181 -11.714 -4.021 1.00 81.88 80 ARG A CA 1
ATOM 646 C C . ARG A 1 80 ? -1.245 -12.906 -3.071 1.00 81.88 80 ARG A C 1
ATOM 648 O O . ARG A 1 80 ? -1.880 -13.899 -3.393 1.00 81.88 80 ARG A O 1
ATOM 655 N N . ASP A 1 81 ? -0.662 -12.758 -1.881 1.00 76.69 81 ASP A N 1
ATOM 656 C CA . ASP A 1 81 ? -0.669 -13.759 -0.804 1.00 76.69 81 ASP A CA 1
ATOM 657 C C . ASP A 1 81 ? -1.036 -13.093 0.531 1.00 76.69 81 ASP A C 1
ATOM 659 O O . ASP A 1 81 ? -1.055 -11.866 0.623 1.00 76.69 81 ASP A O 1
ATOM 663 N N . LYS A 1 82 ? -1.231 -13.879 1.607 1.00 66.12 82 LYS A N 1
ATOM 664 C CA . LYS A 1 82 ? -1.657 -13.414 2.954 1.00 66.12 82 LYS A CA 1
ATOM 665 C C . LYS A 1 82 ? -0.879 -12.217 3.538 1.00 66.12 82 LYS A C 1
ATOM 667 O O . LYS A 1 82 ? -1.327 -11.642 4.525 1.00 66.12 82 LYS A O 1
ATOM 672 N N . LYS A 1 83 ? 0.291 -11.871 2.992 1.00 68.62 83 LYS A N 1
ATOM 673 C CA . LYS A 1 83 ? 1.120 -10.725 3.408 1.00 68.62 83 LYS A CA 1
ATOM 674 C C . LYS A 1 83 ? 1.781 -9.981 2.241 1.00 68.62 83 LYS A C 1
ATOM 676 O O . LYS A 1 83 ? 2.668 -9.171 2.485 1.00 68.62 83 LYS A O 1
ATOM 681 N N . ARG A 1 84 ? 1.407 -10.285 0.993 1.00 76.06 84 ARG A N 1
ATOM 682 C CA . ARG A 1 84 ? 2.015 -9.691 -0.203 1.00 76.06 84 ARG A CA 1
ATOM 683 C C . ARG A 1 84 ? 0.986 -8.891 -0.975 1.00 76.06 84 ARG A C 1
ATOM 685 O O . ARG A 1 84 ? -0.031 -9.434 -1.399 1.00 76.06 84 ARG A O 1
ATOM 692 N N . PHE A 1 85 ? 1.302 -7.622 -1.190 1.00 82.75 85 PHE A N 1
ATOM 693 C CA . PHE A 1 85 ? 0.489 -6.692 -1.965 1.00 82.75 85 PHE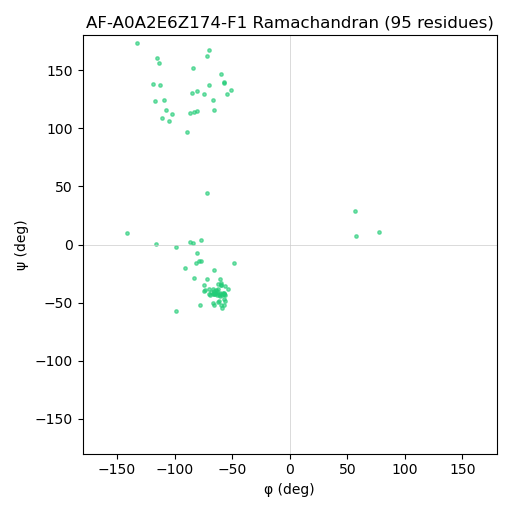 A CA 1
ATOM 694 C C . PHE A 1 85 ? 1.287 -6.212 -3.163 1.00 82.75 85 PHE A C 1
ATOM 696 O O . PHE A 1 85 ? 2.474 -5.918 -3.031 1.00 82.75 85 PHE A O 1
ATOM 703 N N . GLU A 1 86 ? 0.635 -6.125 -4.311 1.00 85.00 86 GLU A N 1
ATOM 704 C CA . GLU A 1 86 ? 1.201 -5.543 -5.514 1.00 85.00 86 GLU A CA 1
ATOM 705 C C . GLU A 1 86 ? 0.468 -4.257 -5.865 1.00 85.00 86 GLU A C 1
ATOM 707 O O . GLU A 1 86 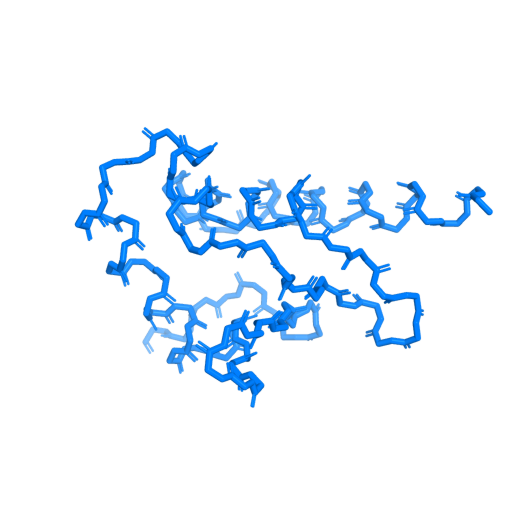? -0.754 -4.176 -5.779 1.00 85.00 86 GLU A O 1
ATOM 712 N N . PHE A 1 87 ? 1.225 -3.243 -6.255 1.00 82.38 87 PHE A N 1
ATOM 713 C CA . PHE A 1 87 ? 0.679 -1.938 -6.574 1.00 82.38 87 PHE A CA 1
ATOM 714 C C . PHE A 1 87 ? 0.582 -1.720 -8.070 1.00 82.38 87 PHE A C 1
ATOM 716 O O . PHE A 1 87 ? 1.605 -1.604 -8.7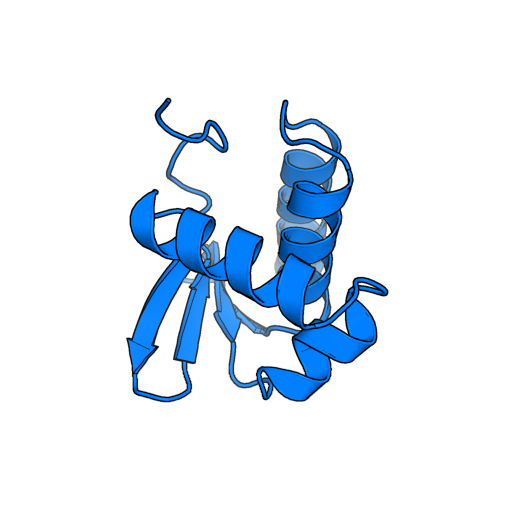41 1.00 82.38 87 PHE A O 1
ATOM 723 N N . ASN A 1 88 ? -0.638 -1.651 -8.584 1.00 77.44 88 ASN A N 1
ATOM 724 C CA . ASN A 1 88 ? -0.892 -1.629 -10.010 1.00 77.44 88 ASN A CA 1
ATOM 725 C C . ASN A 1 88 ? -0.888 -0.191 -10.559 1.00 77.44 88 ASN A C 1
ATOM 727 O O . ASN A 1 88 ? -1.900 0.506 -10.522 1.00 77.44 88 ASN A O 1
ATOM 731 N N . PHE A 1 89 ? 0.243 0.257 -11.117 1.00 65.56 89 PHE A N 1
ATOM 732 C CA . PHE A 1 89 ? 0.329 1.566 -11.795 1.00 65.56 89 PHE A CA 1
ATOM 733 C C . PHE A 1 89 ? -0.136 1.552 -13.256 1.00 65.56 89 PHE A C 1
ATOM 735 O O . PHE A 1 89 ? -0.044 2.583 -13.933 1.00 65.56 89 PHE A O 1
ATOM 742 N N . HIS A 1 90 ? -0.591 0.404 -13.768 1.00 63.38 90 HIS A N 1
ATOM 743 C CA . HIS A 1 90 ? -1.139 0.309 -15.120 1.00 63.38 90 HIS A CA 1
ATOM 744 C C . HIS A 1 90 ? -2.609 0.725 -15.187 1.00 63.38 90 HIS A C 1
ATOM 746 O O . HIS A 1 90 ? -3.037 1.256 -16.211 1.00 63.38 90 HIS A O 1
ATOM 752 N N . SER A 1 91 ? -3.370 0.548 -14.105 1.00 55.44 91 SER A N 1
ATOM 753 C CA . SER A 1 91 ? -4.686 1.171 -13.959 1.00 55.44 91 SER A CA 1
ATOM 754 C C . SER A 1 91 ? -4.528 2.678 -13.770 1.00 55.44 91 SER A C 1
ATOM 756 O O . SER A 1 91 ? -3.662 3.130 -13.019 1.00 55.44 91 SER A O 1
ATOM 758 N N . SER A 1 92 ? -5.366 3.475 -14.436 1.00 57.69 92 SER A N 1
ATOM 759 C CA . SER A 1 92 ? -5.503 4.893 -14.106 1.00 57.69 92 SER A CA 1
ATOM 760 C C . SER A 1 92 ? -5.748 5.024 -12.599 1.00 57.69 92 SER A C 1
ATOM 762 O O . SER A 1 92 ? -6.567 4.290 -12.051 1.00 57.69 92 SER A O 1
ATOM 764 N N . LEU A 1 93 ? -5.039 5.935 -11.920 1.00 59.75 93 LEU A N 1
ATOM 765 C CA . LEU A 1 93 ? -5.237 6.244 -10.492 1.00 59.75 93 LEU A CA 1
ATOM 766 C C . LEU A 1 93 ? -6.554 7.014 -10.270 1.00 59.75 93 LEU A C 1
ATOM 768 O O . LEU A 1 93 ? -6.599 8.027 -9.579 1.00 59.75 93 LEU A O 1
ATOM 772 N N . THR A 1 94 ? -7.620 6.562 -10.916 1.00 55.78 94 THR A N 1
ATOM 773 C CA . THR A 1 94 ? -8.979 7.051 -10.781 1.00 55.78 94 THR A CA 1
ATOM 774 C C . THR A 1 94 ? -9.774 5.952 -10.088 1.00 55.78 94 THR A C 1
ATOM 776 O O . THR A 1 94 ? -10.026 4.907 -10.694 1.00 55.78 94 THR A O 1
ATOM 779 N N . PRO A 1 95 ? -10.165 6.145 -8.817 1.00 48.81 95 PRO A N 1
ATOM 780 C CA . PRO A 1 95 ? -11.127 5.264 -8.178 1.00 48.81 95 PRO A CA 1
ATOM 781 C C . PRO A 1 95 ? -12.380 5.212 -9.057 1.00 48.81 95 PRO A C 1
ATOM 783 O O . PRO A 1 95 ? -12.896 6.259 -9.464 1.00 48.81 95 PRO A O 1
ATOM 786 N N . LYS A 1 96 ? -12.864 4.012 -9.390 1.00 49.31 96 LYS A N 1
ATOM 787 C CA . LYS A 1 96 ? -14.190 3.885 -10.002 1.00 49.31 96 LYS A CA 1
ATOM 788 C C . LYS A 1 96 ? -15.209 4.325 -8.948 1.00 49.31 96 LYS A C 1
ATOM 790 O O . LYS A 1 96 ? -15.260 3.725 -7.878 1.00 49.31 96 LYS A O 1
ATOM 795 N N . LYS A 1 97 ? -15.914 5.422 -9.234 1.00 46.34 97 LYS A N 1
ATOM 796 C CA . LYS A 1 97 ? -17.058 5.898 -8.446 1.00 46.34 97 LYS A CA 1
ATOM 797 C C . LYS A 1 97 ? -18.222 4.924 -8.543 1.00 46.34 97 LYS A C 1
ATOM 799 O O . LYS A 1 97 ? -18.379 4.332 -9.635 1.00 46.34 97 LYS A O 1
#

Secondary structure (DSSP, 8-state):
-HHHHHHHHHHHHHHHTSS--HHHHHHHHHHHHHSEEETTTTEEEE-S-HHHHHHHTTS-HHHHHHHHHHHHHTTSEEEEETTEEEE-SSS-S----

Nearest PDB structures (foldseek):
  1ft9-assembly1_A  TM=7.204E-01  e=9.194E-02  Rhodospirillum rubrum
  2zcw-assembly1_A-2  TM=5.759E-01  e=1.336E-01  Thermus thermophilus
  3d0s-assembly1_B  TM=5.421E-01  e=2.342E-01  Mycobacterium tuberculosis
  4i2o-assembly1_B  TM=6.093E-01  e=1.184E+00  Bradyrhizobium japonicum

Solvent-accessible surface area (b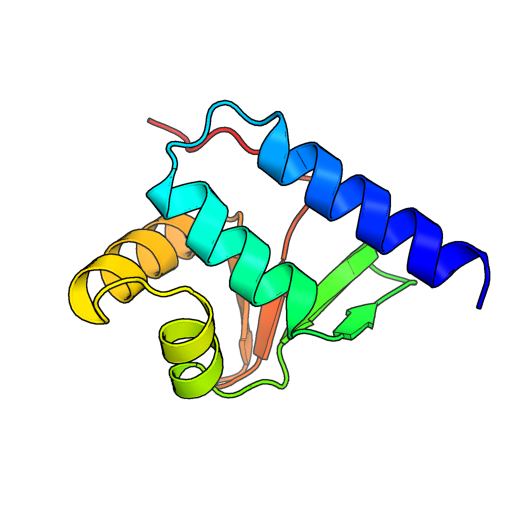ackbone atoms only — not comparable to full-atom values): 5591 Å² total; per-residue (Å²): 113,78,63,61,59,51,51,51,50,51,53,54,49,51,50,72,75,36,88,55,53,75,68,58,36,30,53,52,48,24,46,65,74,62,26,50,75,38,83,87,80,68,24,34,40,29,80,50,57,66,70,57,41,36,65,66,32,76,49,58,61,71,61,44,51,54,52,52,50,54,31,39,78,61,54,43,34,41,77,75,51,104,68,31,39,35,37,43,75,84,54,73,78,62,78,79,126

Foldseek 3Di:
DVVQVVLLVVQLVLLVPAPDDPLLSLLSVLQSVQFDQDPVQRKGKDPDAPVSSCVSSPDDPVSSVVSVVLCCVQVQWPDDDPGIIIGDPVDRPDRDD

Radius of gyration: 12.41 Å; Cα contacts (8 Å, |Δi|>4): 124; chains: 1; bounding box: 38×28×27 Å

Mean predicted aligned error: 6.11 Å

pLDDT: mean 80.72, std 12.47, range [46.34, 95.38]

Sequence (97 aa):
MKNQVWDSYHNIKKIVYSDLNSSEKLVLISIATNCEFDTKSRNYISQTPLSTLIRNSTLDEKKFNIIFNNFIDSGIILPRDKKRFEFNFHSSLTPKK